Protein AF-F3GID4-F1 (afdb_monomer_lite)

Structure (mmCIF, N/CA/C/O backbone):
data_AF-F3GID4-F1
#
_entry.id   AF-F3GID4-F1
#
loop_
_atom_site.group_PDB
_atom_site.id
_atom_site.type_symbol
_atom_site.label_atom_id
_atom_site.label_alt_id
_atom_site.label_comp_id
_atom_site.label_asym_id
_atom_site.label_entity_id
_atom_site.label_seq_id
_atom_site.pdbx_PDB_ins_code
_atom_site.Cartn_x
_atom_site.Cartn_y
_atom_site.Cartn_z
_atom_site.occupancy
_atom_site.B_iso_or_equiv
_atom_site.auth_seq_id
_atom_site.auth_comp_id
_atom_site.auth_asym_id
_atom_site.auth_atom_id
_atom_site.pdbx_PDB_model_num
ATOM 1 N N . MET A 1 1 ? -30.374 -14.163 52.851 1.00 43.25 1 MET A N 1
ATOM 2 C CA . MET A 1 1 ? -30.068 -13.381 51.633 1.00 43.25 1 MET A CA 1
ATOM 3 C C . MET A 1 1 ? -29.056 -14.182 50.829 1.00 43.25 1 MET A C 1
ATOM 5 O O . MET A 1 1 ? -27.955 -14.381 51.315 1.00 43.25 1 MET A O 1
ATOM 9 N N . LYS A 1 2 ? -29.471 -14.797 49.713 1.00 46.03 2 LYS A N 1
ATOM 10 C CA . LYS A 1 2 ? -28.654 -15.771 48.966 1.00 46.03 2 LYS A CA 1
ATOM 11 C C . LYS A 1 2 ? -27.978 -15.063 47.786 1.00 46.03 2 LYS A C 1
ATOM 13 O O . LYS A 1 2 ? -28.644 -14.406 46.993 1.00 46.03 2 LYS A O 1
ATOM 18 N N . HIS A 1 3 ? -26.655 -15.156 47.748 1.00 49.06 3 HIS A N 1
ATOM 19 C CA . HIS A 1 3 ? -25.741 -14.424 46.874 1.00 49.06 3 HIS A CA 1
ATOM 20 C C . HIS A 1 3 ? -26.014 -14.681 45.380 1.00 49.06 3 HIS A C 1
ATOM 22 O O . HIS A 1 3 ? -25.822 -15.793 44.902 1.00 49.06 3 HIS A O 1
ATOM 28 N N . SER A 1 4 ? -26.420 -13.643 44.640 1.00 56.09 4 SER A N 1
ATOM 29 C CA . SER A 1 4 ? -26.607 -13.665 43.174 1.00 56.09 4 SER A CA 1
ATOM 30 C C . SER A 1 4 ? -25.485 -12.915 42.444 1.00 56.09 4 SER A C 1
ATOM 32 O O . SER A 1 4 ? -25.743 -12.020 41.650 1.00 56.09 4 SER A O 1
ATOM 34 N N . TYR A 1 5 ? -24.223 -13.259 42.719 1.00 55.72 5 TYR A N 1
ATOM 35 C CA . TYR A 1 5 ? -23.056 -12.602 42.102 1.00 55.72 5 TYR A CA 1
ATOM 36 C C . TYR A 1 5 ? -22.362 -13.431 41.007 1.00 55.72 5 TYR A C 1
ATOM 38 O O . TYR A 1 5 ? -21.320 -13.031 40.503 1.00 55.72 5 TYR A O 1
ATOM 46 N N . ALA A 1 6 ? -22.923 -14.575 40.605 1.00 53.84 6 ALA A N 1
ATOM 47 C CA . ALA A 1 6 ? -22.269 -15.472 39.647 1.00 53.84 6 ALA A CA 1
ATOM 48 C C . ALA A 1 6 ? -22.557 -15.149 38.164 1.00 53.84 6 ALA A C 1
ATOM 50 O O . ALA A 1 6 ? -21.849 -15.636 37.289 1.00 53.84 6 ALA A O 1
ATOM 51 N N . ALA A 1 7 ? -23.562 -14.320 37.857 1.00 53.22 7 ALA A N 1
ATOM 52 C CA . ALA A 1 7 ? -23.972 -14.066 36.470 1.00 53.22 7 ALA A CA 1
ATOM 53 C C . ALA A 1 7 ? -23.146 -12.979 35.752 1.00 53.22 7 ALA A C 1
ATOM 55 O O . ALA A 1 7 ? -23.1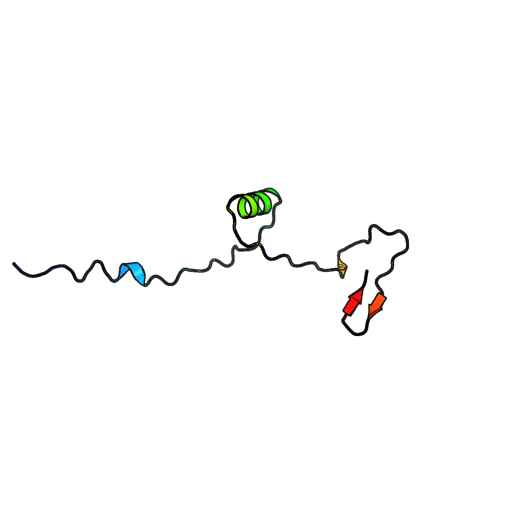67 -12.907 34.528 1.00 53.22 7 ALA A O 1
ATOM 56 N N . ALA A 1 8 ? -22.398 -12.144 36.483 1.00 54.50 8 ALA A N 1
ATOM 57 C CA . ALA A 1 8 ? -21.687 -11.006 35.893 1.00 54.50 8 ALA A CA 1
ATOM 58 C C . ALA A 1 8 ? -20.333 -11.370 35.249 1.00 54.50 8 ALA A C 1
ATOM 60 O O . ALA A 1 8 ? -19.807 -10.597 34.455 1.00 54.50 8 ALA A O 1
ATOM 61 N N . LEU A 1 9 ? -19.763 -12.540 35.562 1.00 52.72 9 LEU A N 1
ATOM 62 C CA . LEU A 1 9 ? -18.404 -12.901 35.131 1.00 52.72 9 LEU A CA 1
ATOM 63 C C . LEU A 1 9 ? -18.346 -13.665 33.800 1.00 52.72 9 LEU A C 1
ATOM 65 O O . LEU A 1 9 ? -17.267 -13.816 33.235 1.00 52.72 9 LEU A O 1
ATOM 69 N N . PHE A 1 10 ? -19.485 -14.097 33.252 1.00 51.19 10 PHE A N 1
ATOM 70 C CA . PHE A 1 10 ? -19.511 -14.812 31.969 1.00 51.19 10 PHE A CA 1
ATOM 71 C C . PHE A 1 10 ? -19.427 -13.894 30.738 1.00 51.19 10 PHE A C 1
ATOM 73 O O . PHE A 1 10 ? -19.099 -14.366 29.650 1.00 51.19 10 PHE A O 1
ATOM 80 N N . ALA A 1 11 ? -19.640 -12.583 30.899 1.00 54.53 11 ALA A N 1
ATOM 81 C CA . ALA A 1 11 ? -19.603 -11.624 29.792 1.00 54.53 11 ALA A CA 1
ATOM 82 C C . ALA A 1 11 ? -18.183 -11.309 29.274 1.00 54.53 11 ALA A C 1
ATOM 84 O O . ALA A 1 11 ? -18.043 -10.720 28.208 1.00 54.53 11 ALA A O 1
ATOM 85 N N . LEU A 1 12 ? -17.128 -11.721 29.988 1.00 54.44 12 LEU A N 1
ATOM 86 C CA . LEU A 1 12 ? -15.728 -11.476 29.602 1.00 54.44 12 LEU A CA 1
ATOM 87 C C . LEU A 1 12 ? -15.130 -12.574 28.707 1.00 54.44 12 LEU A C 1
ATOM 89 O O . LEU A 1 12 ? -13.962 -12.496 28.341 1.00 54.44 12 LEU A O 1
ATOM 93 N N . SER A 1 13 ? -15.908 -13.606 28.374 1.00 53.91 13 SER A N 1
ATOM 94 C CA . SER A 1 13 ? -15.418 -14.795 27.663 1.00 53.91 13 SER A CA 1
ATOM 95 C C . SER A 1 13 ? -15.822 -14.868 26.194 1.00 53.91 13 SER A C 1
ATOM 97 O O . SER A 1 13 ? -15.546 -15.878 25.556 1.00 53.91 13 SER A O 1
ATOM 99 N N . LEU A 1 14 ? -16.459 -13.829 25.642 1.00 55.69 14 LEU A N 1
ATOM 100 C CA . LEU A 1 14 ? -16.731 -13.780 24.208 1.00 55.69 14 LEU A CA 1
ATOM 101 C C . LEU A 1 14 ? -15.384 -13.724 23.473 1.00 55.69 14 LEU A C 1
ATOM 103 O O . LEU A 1 14 ? -14.699 -12.702 23.574 1.00 55.69 14 LEU A O 1
ATOM 107 N N . PRO A 1 15 ? -14.973 -14.791 22.756 1.00 54.19 15 PRO A N 1
ATOM 108 C CA . PRO A 1 15 ? -13.826 -14.691 21.877 1.00 54.19 15 PRO A CA 1
ATOM 109 C C . PRO A 1 15 ? -14.168 -13.587 20.883 1.00 54.19 15 PRO A C 1
ATOM 111 O O . PRO A 1 15 ? -15.191 -13.660 20.199 1.00 54.19 15 PRO A O 1
ATOM 114 N N . GLY A 1 16 ? -13.359 -12.527 20.873 1.00 55.78 16 GLY A N 1
ATOM 115 C CA . GLY A 1 16 ? -13.481 -11.478 19.879 1.00 55.78 16 GLY A CA 1
ATOM 116 C C . GLY A 1 16 ? -13.467 -12.154 18.519 1.00 55.78 16 GLY A C 1
ATOM 117 O O . GLY A 1 16 ? -12.462 -12.747 18.131 1.00 55.78 16 GLY A O 1
ATOM 118 N N . LEU A 1 17 ? -14.611 -12.134 17.836 1.00 50.12 17 LEU A N 1
ATOM 119 C CA . LEU A 1 17 ? -14.686 -12.454 16.425 1.00 50.12 17 LEU A CA 1
ATOM 120 C C . LEU A 1 17 ? -13.784 -11.422 15.750 1.00 50.12 17 LEU A C 1
ATOM 122 O O . LEU A 1 17 ? -14.200 -10.289 15.533 1.00 50.12 17 LEU A O 1
ATOM 126 N N . ALA A 1 18 ? -12.521 -11.775 15.512 1.00 48.97 18 ALA A N 1
ATOM 127 C CA . ALA A 1 18 ? -11.663 -11.032 14.610 1.00 48.97 18 ALA A CA 1
ATOM 128 C C . ALA A 1 18 ? -12.311 -11.190 13.234 1.00 48.97 18 ALA A C 1
ATOM 130 O O . ALA A 1 18 ? -12.218 -12.237 12.589 1.00 48.97 18 ALA A O 1
ATOM 131 N N . TYR A 1 19 ? -13.123 -10.202 12.875 1.00 48.50 19 TYR A N 1
ATOM 132 C CA . TYR A 1 19 ? -13.807 -10.160 11.601 1.00 48.50 19 TYR A CA 1
ATOM 133 C C . TYR A 1 19 ? -12.740 -10.124 10.514 1.00 48.50 19 TYR A C 1
ATOM 135 O O . TYR A 1 19 ? -11.949 -9.193 10.461 1.00 48.50 19 TYR A O 1
ATOM 143 N N . ALA A 1 20 ? -12.773 -11.086 9.592 1.00 49.12 20 ALA A N 1
ATOM 144 C CA . ALA A 1 20 ? -12.033 -11.049 8.330 1.00 49.12 20 ALA A CA 1
ATOM 145 C C . ALA A 1 20 ? -12.584 -9.960 7.370 1.00 49.12 20 ALA A C 1
ATOM 147 O O . ALA A 1 20 ? -12.758 -10.191 6.175 1.00 49.12 20 ALA A O 1
ATOM 148 N N . GLY A 1 21 ? -12.908 -8.785 7.918 1.00 55.38 21 GLY A N 1
ATOM 149 C CA . GLY A 1 21 ? -13.234 -7.538 7.234 1.00 55.38 21 GLY A CA 1
ATOM 150 C C . GLY A 1 21 ? -12.068 -6.541 7.262 1.00 55.38 21 GLY A C 1
ATOM 151 O O . GLY A 1 21 ? -12.288 -5.365 7.013 1.00 55.38 21 GLY A O 1
ATOM 152 N N . ASP A 1 22 ? -10.848 -7.006 7.560 1.00 66.19 22 ASP A N 1
ATOM 153 C CA . ASP A 1 22 ? -9.622 -6.201 7.723 1.00 66.19 22 ASP A CA 1
ATOM 154 C C . ASP A 1 22 ? -9.063 -5.610 6.419 1.00 66.19 22 ASP A C 1
ATOM 156 O O . ASP A 1 22 ? -8.097 -4.844 6.429 1.00 66.19 22 ASP A O 1
ATOM 160 N N . ALA A 1 23 ? -9.627 -5.969 5.263 1.00 78.88 23 ALA A N 1
ATOM 161 C CA . ALA A 1 23 ? -9.250 -5.304 4.028 1.00 78.88 23 ALA A CA 1
ATOM 162 C C . ALA A 1 23 ? -9.779 -3.864 4.065 1.00 78.88 23 ALA A C 1
ATOM 164 O O . ALA A 1 23 ? -10.973 -3.640 4.254 1.00 78.88 23 ALA A O 1
ATOM 165 N N . LEU A 1 24 ? -8.894 -2.893 3.829 1.00 90.38 24 LEU A N 1
ATOM 166 C CA . LEU A 1 24 ? -9.231 -1.477 3.676 1.00 90.38 24 LEU A CA 1
ATOM 167 C C . LEU A 1 24 ? -9.244 -1.132 2.172 1.00 90.38 24 LEU A C 1
ATOM 169 O O . LEU A 1 24 ? -8.252 -0.625 1.649 1.00 90.38 24 LEU A O 1
ATOM 173 N N . PRO A 1 25 ? -10.326 -1.443 1.425 1.00 88.75 25 PRO A N 1
ATOM 174 C CA . PRO A 1 25 ? -10.332 -1.377 -0.038 1.00 88.75 25 PRO A CA 1
ATOM 175 C C . PRO A 1 25 ? -10.435 0.047 -0.589 1.00 88.75 25 PRO A C 1
ATOM 177 O O . PRO A 1 25 ? -10.250 0.257 -1.786 1.00 88.75 25 PRO A O 1
ATOM 180 N N . THR A 1 26 ? -10.784 1.025 0.249 1.00 91.69 26 THR A N 1
ATOM 181 C CA . THR A 1 26 ? -10.977 2.414 -0.169 1.00 91.69 26 THR A CA 1
ATOM 182 C C . THR A 1 26 ? -10.000 3.333 0.542 1.00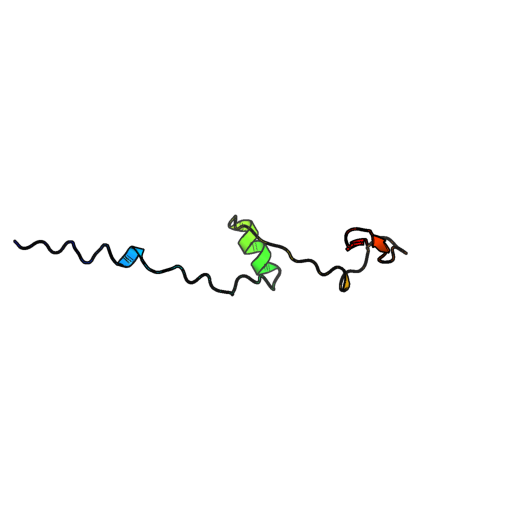 91.69 26 THR A C 1
ATOM 184 O O . THR A 1 26 ? -9.619 3.103 1.688 1.00 91.69 26 THR A O 1
ATOM 187 N N . TYR A 1 27 ? -9.651 4.435 -0.122 1.00 91.69 27 TYR A N 1
ATOM 188 C CA . TYR A 1 27 ? -8.798 5.467 0.461 1.00 91.69 27 TYR A CA 1
ATOM 189 C C . TYR A 1 27 ? -9.361 6.005 1.787 1.00 91.69 27 TYR A C 1
ATOM 191 O O . TYR A 1 27 ? -8.628 6.107 2.762 1.00 91.69 27 TYR A O 1
ATOM 199 N N . SER A 1 28 ? -10.674 6.261 1.856 1.00 94.75 28 SER A N 1
ATOM 200 C CA . SER A 1 28 ? -11.325 6.755 3.077 1.00 94.75 28 SER A CA 1
ATOM 201 C C . SER A 1 28 ? -11.188 5.786 4.253 1.00 94.75 28 SER A C 1
ATOM 203 O O . SER A 1 28 ? -10.976 6.236 5.376 1.00 94.75 28 SER A O 1
ATOM 205 N N . ALA A 1 29 ? -11.305 4.476 4.010 1.00 92.06 29 ALA A N 1
ATOM 206 C CA . ALA A 1 29 ? -11.161 3.466 5.057 1.00 92.06 29 ALA A CA 1
ATOM 207 C C . ALA A 1 29 ? -9.720 3.421 5.590 1.00 92.06 29 ALA A C 1
ATOM 209 O O . ALA A 1 29 ? -9.510 3.397 6.800 1.00 92.06 29 ALA A O 1
ATOM 210 N N . ILE A 1 30 ? -8.731 3.506 4.692 1.00 92.38 30 ILE A N 1
ATOM 211 C CA . ILE A 1 30 ? -7.311 3.596 5.063 1.00 92.38 30 ILE A CA 1
ATOM 212 C C . ILE A 1 30 ? -7.051 4.857 5.894 1.00 92.38 30 ILE A C 1
ATOM 214 O O . ILE A 1 30 ? -6.441 4.782 6.958 1.00 92.38 30 ILE A O 1
ATOM 218 N N . THR A 1 31 ? -7.534 6.017 5.443 1.00 94.50 31 THR A N 1
ATOM 219 C CA . THR A 1 31 ? -7.363 7.286 6.163 1.00 94.50 31 THR A CA 1
ATOM 220 C C . THR A 1 31 ? -7.978 7.235 7.557 1.00 94.50 31 THR A C 1
ATOM 222 O O . THR A 1 31 ? -7.369 7.717 8.509 1.00 94.50 31 THR A O 1
ATOM 225 N N . GLN A 1 32 ? -9.167 6.649 7.694 1.00 94.50 32 GLN A N 1
ATOM 226 C CA . GLN A 1 32 ? -9.827 6.528 8.987 1.00 94.50 32 GLN A CA 1
ATOM 227 C C . GLN A 1 32 ? -9.016 5.662 9.957 1.00 94.50 32 GLN A C 1
ATOM 229 O O . GLN A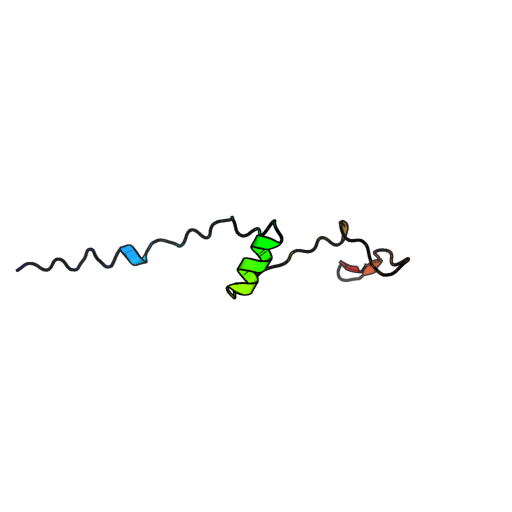 1 32 ? -8.753 6.129 11.061 1.00 94.50 32 GLN A O 1
ATOM 234 N N . ALA A 1 33 ? -8.567 4.477 9.529 1.00 92.12 33 ALA A N 1
ATOM 235 C CA . ALA A 1 33 ? -7.761 3.573 10.354 1.00 92.12 33 ALA A CA 1
ATOM 236 C C . ALA A 1 33 ? -6.445 4.227 10.820 1.00 92.12 33 ALA A C 1
ATOM 238 O O . ALA A 1 33 ? -6.054 4.142 11.983 1.00 92.12 33 ALA A O 1
ATOM 239 N N . LEU A 1 34 ? -5.777 4.965 9.928 1.00 93.81 34 LEU A N 1
ATOM 240 C CA . LEU A 1 34 ? -4.564 5.704 10.286 1.00 93.81 34 LEU A CA 1
ATOM 241 C C . LEU A 1 34 ? -4.846 6.826 11.300 1.00 93.81 34 LEU A C 1
ATOM 243 O O . LEU A 1 34 ? -4.072 7.018 12.236 1.00 93.81 34 LEU A O 1
ATOM 247 N N . ASN A 1 35 ? -5.961 7.546 11.148 1.00 96.69 35 ASN A N 1
ATOM 248 C CA . ASN A 1 35 ? -6.341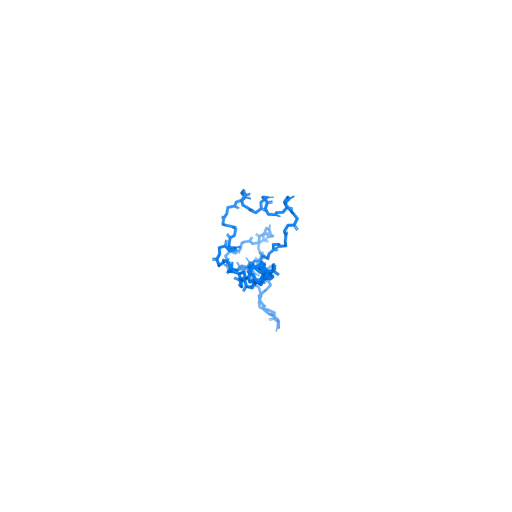 8.631 12.057 1.00 96.69 35 ASN A CA 1
ATOM 249 C C . ASN A 1 35 ? -6.785 8.134 13.442 1.00 96.69 35 ASN A C 1
ATOM 251 O O . ASN A 1 35 ? -6.648 8.871 14.418 1.00 96.69 35 ASN A O 1
ATOM 255 N N . THR A 1 36 ? -7.317 6.912 13.547 1.00 95.38 36 THR A N 1
ATOM 256 C CA . THR A 1 36 ? -7.697 6.287 14.827 1.00 95.38 36 THR A CA 1
ATOM 257 C C . THR A 1 36 ? -6.515 5.639 15.550 1.00 95.38 36 THR A C 1
ATOM 259 O O . THR A 1 36 ? -6.663 5.218 16.697 1.00 95.38 36 THR A O 1
ATOM 262 N N . GLY A 1 37 ? -5.331 5.612 14.927 1.00 93.00 37 GLY A N 1
ATOM 263 C CA . GLY A 1 37 ? -4.122 5.020 15.498 1.00 93.00 37 GLY A CA 1
ATOM 264 C C . GLY A 1 37 ? -4.064 3.498 15.363 1.00 93.00 37 GLY A C 1
ATOM 265 O O . GLY A 1 37 ? -3.320 2.850 16.101 1.00 93.00 37 GLY A O 1
ATOM 266 N N . GLU A 1 38 ? -4.838 2.916 14.447 1.00 91.38 38 GLU A N 1
ATOM 267 C CA . GLU A 1 38 ? -4.781 1.485 14.158 1.00 91.38 38 GLU A CA 1
ATOM 268 C C . GLU A 1 38 ? -3.481 1.108 13.433 1.00 91.38 38 GLU A C 1
ATOM 270 O O . GLU A 1 38 ? -2.867 1.901 12.714 1.00 91.38 38 GLU A O 1
ATOM 275 N N . SER A 1 39 ? -3.056 -0.144 13.610 1.00 87.50 39 SER A N 1
ATOM 276 C CA . SER A 1 39 ? -1.929 -0.702 12.866 1.00 87.50 39 SER A CA 1
ATOM 277 C C . SER A 1 39 ? -2.423 -1.267 11.536 1.00 87.50 39 SER A C 1
ATOM 279 O O . SER A 1 39 ? -3.221 -2.200 11.516 1.00 87.50 39 SER A O 1
ATOM 281 N N . VAL A 1 40 ? -1.943 -0.708 10.424 1.00 88.62 40 VAL A N 1
ATOM 282 C CA . VAL A 1 40 ? -2.353 -1.103 9.070 1.00 88.62 40 VAL A CA 1
ATOM 283 C C . VAL A 1 40 ? -1.245 -1.914 8.399 1.00 88.62 40 VAL A C 1
ATOM 285 O O . VAL A 1 40 ? -0.126 -1.428 8.224 1.00 88.62 40 VAL A O 1
ATOM 288 N N . ALA A 1 41 ? -1.559 -3.142 7.980 1.00 89.62 41 ALA A N 1
ATOM 289 C CA . ALA A 1 41 ? -0.670 -3.962 7.161 1.00 89.62 41 ALA A CA 1
ATOM 290 C C . ALA A 1 41 ? -0.857 -3.646 5.669 1.00 89.62 41 ALA A C 1
ATOM 292 O O . ALA A 1 41 ? -1.981 -3.509 5.188 1.00 89.62 41 ALA A O 1
ATOM 293 N N . VAL A 1 42 ? 0.246 -3.565 4.920 1.00 87.69 42 VAL A N 1
ATOM 294 C CA . VAL A 1 42 ? 0.230 -3.269 3.480 1.00 87.69 42 VAL A CA 1
ATOM 295 C C . VAL A 1 42 ? 0.847 -4.429 2.709 1.00 87.69 42 VAL A C 1
ATOM 297 O O . VAL A 1 42 ? 1.972 -4.842 2.987 1.00 87.69 42 VAL A O 1
ATOM 300 N N . VAL A 1 43 ? 0.119 -4.930 1.711 1.00 87.69 43 VAL A N 1
ATOM 301 C CA . VAL A 1 43 ? 0.591 -5.958 0.777 1.00 87.69 43 VAL A CA 1
ATOM 302 C C . VAL A 1 43 ? 0.758 -5.319 -0.595 1.00 87.69 43 VAL A C 1
ATOM 304 O O . VAL A 1 43 ? -0.190 -4.760 -1.141 1.00 87.69 43 VAL A O 1
ATOM 307 N N . ILE A 1 44 ? 1.967 -5.396 -1.152 1.00 84.19 44 ILE A N 1
ATOM 308 C CA . ILE A 1 44 ? 2.292 -4.842 -2.470 1.00 84.19 44 ILE A CA 1
ATOM 309 C C . ILE A 1 44 ? 2.621 -5.997 -3.414 1.00 84.19 44 ILE A C 1
ATOM 311 O O . ILE A 1 44 ? 3.632 -6.676 -3.236 1.00 84.19 44 ILE A O 1
ATOM 315 N N . ASP A 1 45 ? 1.797 -6.192 -4.445 1.00 84.06 45 ASP A N 1
ATOM 316 C CA . ASP A 1 45 ? 2.157 -7.049 -5.575 1.00 84.06 45 ASP A CA 1
ATOM 317 C C . ASP A 1 45 ? 2.951 -6.242 -6.607 1.00 84.06 45 ASP A C 1
ATOM 319 O O . ASP A 1 45 ? 2.399 -5.516 -7.434 1.00 84.06 45 ASP A O 1
ATOM 323 N N . LEU A 1 46 ? 4.271 -6.420 -6.582 1.00 80.19 46 LEU A N 1
ATOM 324 C CA . LEU A 1 46 ? 5.194 -5.790 -7.524 1.00 80.19 46 LEU A CA 1
ATOM 325 C C . LEU A 1 46 ? 4.894 -6.141 -8.994 1.00 80.19 46 LEU A C 1
ATOM 327 O O . LEU A 1 46 ? 5.272 -5.382 -9.881 1.00 80.19 46 LEU A O 1
ATOM 331 N N . GLY A 1 47 ? 4.213 -7.257 -9.281 1.00 79.81 47 GLY A N 1
ATOM 332 C CA . GLY A 1 47 ? 3.788 -7.615 -10.638 1.00 79.81 47 GLY A CA 1
ATOM 333 C C . GLY A 1 47 ? 2.722 -6.684 -11.226 1.00 79.81 47 GLY A C 1
ATOM 334 O O . GLY A 1 47 ? 2.618 -6.600 -12.448 1.00 79.81 47 GLY A O 1
ATOM 335 N N . GLN A 1 48 ? 1.973 -5.975 -10.377 1.00 83.44 48 GLN A N 1
ATOM 336 C CA . GLN A 1 48 ? 0.960 -4.987 -10.772 1.00 83.44 48 GLN A CA 1
ATOM 337 C C . GLN A 1 48 ? 1.491 -3.544 -10.726 1.00 83.44 48 GLN A C 1
ATOM 339 O O . GLN A 1 48 ? 0.772 -2.601 -11.055 1.00 83.44 48 GLN A O 1
ATOM 344 N N . CYS A 1 49 ? 2.741 -3.342 -10.305 1.00 80.25 49 CYS A N 1
ATOM 345 C CA . CYS A 1 49 ? 3.340 -2.020 -10.170 1.00 80.25 49 CYS A CA 1
ATOM 346 C C . CYS A 1 49 ? 4.138 -1.629 -11.421 1.00 80.25 49 CYS A C 1
ATOM 348 O O . CYS A 1 49 ? 4.835 -2.446 -12.021 1.00 80.25 49 CYS A O 1
ATOM 350 N N . LYS A 1 50 ? 4.103 -0.339 -11.768 1.00 81.56 50 LYS A N 1
ATOM 351 C CA . LYS A 1 50 ? 4.992 0.264 -12.768 1.00 81.56 50 LYS A CA 1
ATOM 352 C C . LYS A 1 50 ? 5.986 1.184 -12.065 1.00 81.56 50 LYS A C 1
ATOM 354 O O . LYS A 1 50 ? 5.580 2.009 -11.251 1.00 81.56 50 LYS A O 1
ATOM 359 N N . SER A 1 51 ? 7.271 1.048 -12.388 1.00 79.44 51 SER A N 1
ATOM 360 C CA . SER A 1 51 ? 8.306 1.937 -11.853 1.00 79.44 51 SER A CA 1
ATOM 361 C C . SER A 1 51 ? 8.087 3.378 -12.313 1.00 79.44 51 SER A C 1
ATOM 363 O O . SER A 1 51 ? 7.721 3.622 -13.466 1.00 79.44 51 SER A O 1
ATOM 365 N N . SER A 1 52 ? 8.351 4.335 -11.425 1.00 77.69 52 SER A N 1
ATOM 366 C CA . SER A 1 52 ? 8.444 5.757 -11.773 1.00 77.69 52 SER A C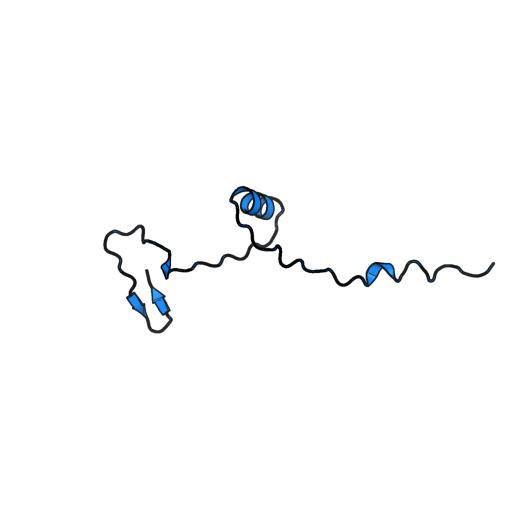A 1
ATOM 367 C C . SER A 1 52 ? 9.761 6.100 -12.479 1.00 77.69 52 SER A C 1
ATOM 369 O O . SER A 1 52 ? 9.871 7.166 -13.083 1.00 77.69 52 SER A O 1
ATOM 371 N N . ILE A 1 53 ? 10.749 5.200 -12.440 1.00 78.94 53 ILE A N 1
ATOM 372 C CA . ILE A 1 53 ? 12.021 5.347 -13.147 1.00 78.94 53 ILE A CA 1
ATOM 373 C C . ILE A 1 53 ? 11.847 4.814 -14.571 1.00 78.94 53 ILE A C 1
ATOM 375 O O . ILE A 1 53 ? 11.569 3.632 -14.788 1.00 78.94 53 ILE A O 1
ATOM 379 N N . ALA A 1 54 ? 12.014 5.694 -15.557 1.00 75.94 54 ALA A N 1
ATOM 380 C CA . ALA A 1 54 ? 11.928 5.323 -16.963 1.00 75.94 54 ALA A CA 1
ATOM 381 C C . ALA A 1 54 ? 12.982 4.257 -17.313 1.00 75.94 54 ALA A C 1
ATOM 383 O O . ALA A 1 54 ? 14.166 4.427 -17.030 1.00 75.94 54 ALA A O 1
ATOM 384 N N . GLY A 1 55 ? 12.543 3.157 -17.931 1.00 72.81 55 GLY A N 1
ATOM 385 C CA . GLY A 1 55 ? 13.417 2.054 -18.349 1.00 72.81 55 GLY A CA 1
ATOM 386 C C . GLY A 1 55 ? 13.828 1.081 -17.239 1.00 72.81 55 GLY A C 1
ATOM 387 O O . GLY A 1 55 ? 14.583 0.153 -17.514 1.00 72.81 55 GLY A O 1
ATOM 388 N N . ALA A 1 56 ? 13.343 1.250 -16.004 1.00 71.62 56 ALA A N 1
ATOM 389 C CA . ALA A 1 56 ? 13.543 0.254 -14.958 1.00 71.62 56 ALA A CA 1
ATOM 390 C C . ALA A 1 56 ? 12.659 -0.975 -15.227 1.00 71.62 56 ALA A C 1
ATOM 392 O O . ALA A 1 56 ? 11.440 -0.940 -15.041 1.00 71.62 56 ALA A O 1
ATOM 393 N N . GLU A 1 57 ? 13.279 -2.060 -15.687 1.00 68.44 57 GLU A N 1
ATOM 394 C CA . GLU A 1 57 ? 12.627 -3.358 -15.834 1.00 68.44 57 GLU A CA 1
ATOM 395 C C . GLU A 1 57 ? 12.797 -4.204 -14.562 1.00 68.44 57 GLU A C 1
ATOM 397 O O . GLU A 1 57 ? 13.873 -4.197 -13.953 1.00 68.44 57 GLU A O 1
ATOM 402 N N . PRO A 1 58 ? 11.771 -4.979 -14.160 1.00 69.31 58 PRO A N 1
ATOM 403 C CA . PRO A 1 58 ? 11.888 -5.898 -13.039 1.00 69.31 58 PRO A CA 1
ATOM 404 C C . PRO A 1 58 ? 13.041 -6.889 -13.248 1.00 69.31 58 PRO A C 1
ATOM 406 O O . PRO A 1 58 ? 13.012 -7.727 -14.149 1.00 69.31 58 PRO A O 1
ATOM 409 N N . SER A 1 59 ? 14.040 -6.842 -12.372 1.00 73.00 59 SER A N 1
ATOM 410 C CA . SER A 1 59 ? 15.184 -7.756 -12.390 1.00 73.00 59 SER A CA 1
ATOM 411 C C . SER A 1 59 ? 15.033 -8.843 -11.323 1.00 73.00 59 SER A C 1
ATOM 413 O O . SER A 1 59 ? 14.497 -8.610 -10.235 1.00 73.00 59 SER A O 1
ATOM 415 N N . LYS A 1 60 ? 15.493 -10.066 -11.615 1.00 74.69 60 LYS A N 1
ATOM 416 C CA . LYS A 1 60 ? 15.590 -11.131 -10.605 1.00 74.69 60 LYS A CA 1
ATOM 417 C C . LYS A 1 60 ? 16.865 -10.944 -9.787 1.00 74.69 60 LYS A C 1
ATOM 419 O O . LYS A 1 60 ? 17.959 -10.866 -10.335 1.00 74.69 60 LYS A O 1
ATOM 424 N N . THR A 1 61 ? 16.723 -10.939 -8.470 1.00 76.56 61 THR A N 1
ATOM 425 C CA . THR A 1 61 ? 17.824 -10.963 -7.501 1.00 76.56 61 THR A CA 1
ATOM 426 C C . THR A 1 61 ? 17.830 -12.302 -6.760 1.00 76.56 61 THR A C 1
ATOM 428 O O . THR A 1 61 ? 16.860 -13.058 -6.834 1.00 76.56 61 THR A O 1
ATOM 431 N N . LYS A 1 62 ? 18.889 -12.594 -5.989 1.00 75.00 62 LYS A N 1
ATOM 432 C CA . LYS A 1 62 ? 18.950 -13.795 -5.130 1.00 75.00 62 LYS A CA 1
ATOM 433 C C . LYS A 1 62 ? 17.812 -13.876 -4.093 1.00 75.00 62 LYS A C 1
ATOM 435 O O . LYS A 1 62 ? 17.570 -14.962 -3.587 1.00 75.00 62 LYS A O 1
ATOM 440 N N . GLY A 1 63 ? 17.126 -12.765 -3.794 1.00 79.81 63 GLY A N 1
ATOM 441 C CA . GLY A 1 63 ? 16.044 -12.690 -2.803 1.00 79.81 63 GLY A CA 1
ATOM 442 C C . GLY A 1 63 ? 14.648 -12.390 -3.366 1.00 79.81 63 GLY A C 1
ATOM 443 O O . GLY A 1 63 ? 13.722 -12.229 -2.581 1.00 79.81 63 GLY A O 1
ATOM 444 N N . GLY A 1 64 ? 14.470 -12.288 -4.690 1.00 77.25 64 GLY A N 1
ATOM 445 C CA . GLY A 1 64 ? 13.171 -11.962 -5.301 1.00 77.25 64 GLY A CA 1
ATOM 446 C C . GLY A 1 64 ? 13.256 -10.969 -6.464 1.00 77.25 64 GLY A C 1
ATOM 447 O O . GLY A 1 64 ? 14.330 -10.753 -7.030 1.00 77.25 64 GLY A O 1
ATOM 448 N N . LYS A 1 65 ? 12.119 -10.374 -6.849 1.00 67.38 65 LYS A N 1
ATOM 449 C CA . LYS A 1 65 ? 12.056 -9.341 -7.900 1.00 67.38 65 LYS A CA 1
ATOM 450 C C . LYS A 1 65 ? 12.454 -7.974 -7.333 1.00 67.38 65 LYS A C 1
ATOM 452 O O . LYS A 1 65 ? 11.975 -7.599 -6.268 1.00 67.38 65 LYS A O 1
ATOM 457 N N . ARG A 1 66 ? 13.292 -7.232 -8.060 1.00 67.0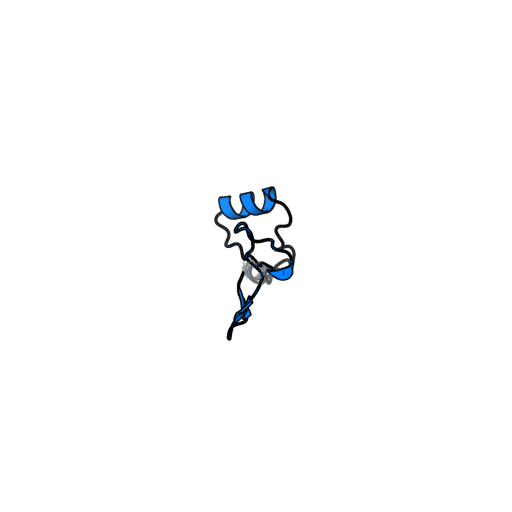6 66 ARG A N 1
ATOM 458 C CA . ARG A 1 66 ? 13.642 -5.832 -7.783 1.00 67.06 66 ARG A CA 1
ATOM 459 C C . ARG A 1 66 ? 13.167 -4.966 -8.943 1.00 67.06 66 ARG A C 1
ATOM 461 O O . ARG A 1 66 ? 13.506 -5.272 -10.085 1.00 67.06 66 ARG A O 1
ATOM 468 N N . ILE A 1 67 ? 12.392 -3.932 -8.638 1.00 62.75 67 ILE A N 1
ATOM 469 C CA . ILE A 1 67 ? 11.930 -2.901 -9.576 1.00 62.75 67 ILE A CA 1
ATOM 470 C C . ILE A 1 67 ? 12.619 -1.590 -9.205 1.00 62.75 67 ILE A C 1
ATOM 472 O O . ILE A 1 67 ? 12.823 -1.392 -7.985 1.00 62.75 67 ILE A O 1
#

Secondary structure (DSSP, 8-state):
-----SSSSGGGG------S-----SHHHHHHHHHTT--------GGG---SSTT-PPEEETTEEE-

InterPro domains:
  IPR010694 Uncharacterised protein family VirK [PF06903] (24-67)

Organism: NCBI:txid629263

pLDDT: mean 73.09, std 16.18, range [43.25, 96.69]

Radius of gyration: 23.62 Å; chains: 1; bounding box: 49×24×70 Å

Sequence (67 aa):
MKHSYAAALFALSLPGLAYAGDALPTYSAITQALNTGESVAVVIDLGQCKSSIAGAEPSKTKGGKRI

Foldseek 3Di:
DDDPPPPPPVVVPPPPPPPPPLDQPDPVSVVVCVVVVHDHDDDDDPVPDDDPDPPDDFDQDPVGTDD